Protein AF-A0A7S2B8V1-F1 (afdb_monomer_lite)

Secondary structure (DSSP, 8-state):
-HHHHHHHHS-SSHHHHHHHHHHHHHHHHHHH-TT-HHHHEEETT-HHHIIIIITSTTHHHHHHHHT-EEEE-TTTS-EEEEPPPBTTBSS-THHHHHHHHHHHHHHH-

Sequence (109 aa):
AVAARQLAALPSNERRTTAVKSLRRIFQNILGHPTVAKYRKLKVNNHAFERKVGGVPGGRELMMSVGFVLSQSEDDGVEHLQLPPEGEADTEASGPIIDALAVLEAIDA

Structure (mmCIF, N/CA/C/O backbone):
data_AF-A0A7S2B8V1-F1
#
_entry.id   AF-A0A7S2B8V1-F1
#
loop_
_atom_site.group_PDB
_atom_site.id
_atom_site.type_symbol
_atom_site.label_atom_id
_atom_site.label_alt_id
_atom_site.label_comp_id
_atom_site.label_asym_id
_atom_site.label_entity_id
_atom_site.label_seq_id
_atom_site.pdbx_PDB_ins_code
_atom_site.Cartn_x
_atom_site.Cartn_y
_atom_site.Cartn_z
_atom_site.occupancy
_atom_site.B_iso_or_equiv
_atom_site.auth_seq_id
_atom_site.auth_comp_id
_atom_site.auth_asym_id
_atom_site.auth_atom_id
_atom_site.pdbx_PDB_model_num
ATOM 1 N N . ALA A 1 1 ? 1.352 -11.094 -5.609 1.00 60.31 1 ALA A N 1
ATOM 2 C CA . ALA A 1 1 ? 0.212 -10.382 -6.236 1.00 60.31 1 ALA A CA 1
ATOM 3 C C . ALA A 1 1 ? 0.506 -10.006 -7.698 1.00 60.31 1 ALA A C 1
ATOM 5 O O . ALA A 1 1 ? 1.639 -9.650 -8.006 1.00 60.31 1 ALA A O 1
ATOM 6 N N . VAL A 1 2 ? -0.487 -10.056 -8.600 1.00 76.69 2 VAL A N 1
ATOM 7 C CA . VAL A 1 2 ? -0.355 -9.592 -10.007 1.00 76.69 2 VAL A CA 1
ATOM 8 C C . VAL A 1 2 ? 0.010 -8.102 -10.076 1.00 76.69 2 VAL A C 1
ATOM 10 O O . VAL A 1 2 ? 0.857 -7.718 -10.878 1.00 76.69 2 VAL A O 1
ATOM 13 N N . ALA A 1 3 ? -0.531 -7.304 -9.152 1.00 83.88 3 ALA A N 1
ATOM 14 C CA . ALA A 1 3 ? -0.248 -5.878 -8.986 1.00 83.88 3 ALA A CA 1
ATOM 15 C C . ALA A 1 3 ? 1.252 -5.557 -8.908 1.00 83.88 3 ALA A C 1
ATOM 17 O O . ALA A 1 3 ? 1.783 -4.720 -9.633 1.00 83.88 3 ALA A O 1
ATOM 18 N N . ALA A 1 4 ? 1.972 -6.294 -8.067 1.00 80.31 4 ALA A N 1
ATOM 19 C CA . ALA A 1 4 ? 3.404 -6.116 -7.910 1.00 80.31 4 ALA A CA 1
ATOM 20 C C . ALA A 1 4 ? 4.196 -6.423 -9.181 1.00 80.31 4 ALA A C 1
ATOM 22 O O . ALA A 1 4 ? 5.179 -5.749 -9.468 1.00 80.31 4 ALA A O 1
ATOM 23 N N . ARG A 1 5 ? 3.757 -7.414 -9.966 1.00 82.50 5 ARG A N 1
ATOM 24 C CA . ARG A 1 5 ? 4.394 -7.740 -11.247 1.00 82.50 5 ARG A CA 1
ATOM 25 C C . ARG A 1 5 ? 4.223 -6.608 -12.252 1.00 82.50 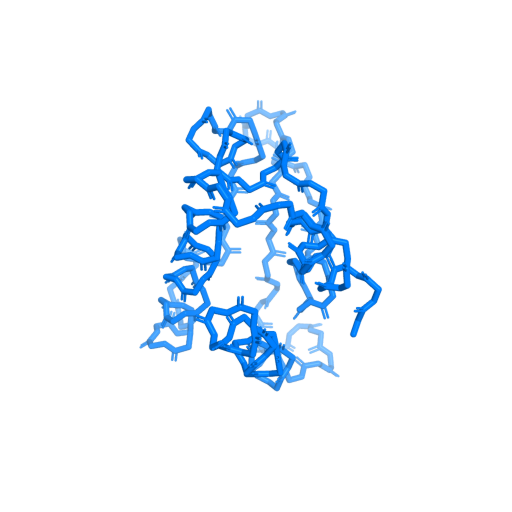5 ARG A C 1
ATOM 27 O O . ARG A 1 5 ? 5.162 -6.334 -12.983 1.00 82.50 5 ARG A O 1
ATOM 34 N N . GLN A 1 6 ? 3.072 -5.932 -12.270 1.00 85.31 6 GLN A N 1
ATOM 35 C CA . GLN A 1 6 ? 2.865 -4.750 -13.115 1.00 85.31 6 GLN A CA 1
ATOM 36 C C . GLN A 1 6 ? 3.797 -3.611 -12.699 1.00 85.31 6 GLN A C 1
ATOM 38 O O . GLN A 1 6 ? 4.427 -2.991 -13.552 1.00 85.31 6 GLN A O 1
ATOM 43 N N . LEU A 1 7 ? 3.943 -3.392 -11.390 1.00 85.56 7 LEU A N 1
ATOM 44 C CA . LEU A 1 7 ? 4.833 -2.365 -10.858 1.00 85.56 7 LEU A CA 1
ATOM 45 C C . LEU A 1 7 ? 6.314 -2.688 -11.139 1.00 85.56 7 LEU A C 1
ATOM 47 O O . LEU A 1 7 ? 7.083 -1.788 -11.462 1.00 85.56 7 LEU A O 1
ATOM 51 N N . ALA A 1 8 ? 6.698 -3.967 -11.078 1.00 83.94 8 ALA A N 1
ATOM 52 C CA . ALA A 1 8 ? 8.034 -4.465 -11.417 1.00 83.94 8 ALA A CA 1
ATOM 53 C C . ALA A 1 8 ? 8.327 -4.424 -12.926 1.00 83.94 8 ALA A C 1
ATOM 55 O O . ALA A 1 8 ? 9.454 -4.158 -13.331 1.00 83.94 8 ALA A O 1
ATOM 56 N N . ALA A 1 9 ? 7.309 -4.665 -13.757 1.00 86.56 9 ALA A N 1
ATOM 57 C CA . ALA A 1 9 ? 7.407 -4.617 -15.214 1.00 86.56 9 ALA A CA 1
ATOM 58 C C . ALA A 1 9 ? 7.586 -3.189 -15.750 1.00 86.56 9 ALA A C 1
ATOM 60 O O . ALA A 1 9 ? 7.959 -3.006 -16.909 1.00 86.56 9 ALA A O 1
ATOM 61 N N . LEU A 1 10 ? 7.331 -2.168 -14.924 1.00 83.69 10 LEU A N 1
ATOM 62 C CA . LEU A 1 10 ? 7.640 -0.795 -15.290 1.00 83.69 10 LEU A CA 1
ATOM 63 C C . LEU A 1 10 ? 9.156 -0.598 -15.420 1.00 83.69 10 LEU A C 1
ATOM 65 O O . LEU A 1 10 ? 9.920 -1.071 -14.571 1.00 83.69 10 LEU A O 1
ATOM 69 N N . PRO A 1 11 ? 9.604 0.179 -16.421 1.00 81.75 11 PRO A N 1
ATOM 70 C CA . PRO A 1 11 ? 11.004 0.571 -16.527 1.00 81.75 11 PRO A CA 1
ATOM 71 C C . PRO A 1 11 ? 11.469 1.278 -15.246 1.00 81.75 11 PRO A C 1
ATOM 73 O O . PRO A 1 11 ? 10.681 1.984 -14.606 1.00 81.75 11 PRO A O 1
ATOM 76 N N . SER A 1 12 ? 12.748 1.095 -14.891 1.00 77.50 12 SER A N 1
ATOM 77 C CA . SER A 1 12 ? 13.430 1.689 -13.726 1.00 77.50 12 SER A CA 1
ATOM 78 C C . SER A 1 12 ? 13.558 3.213 -13.844 1.00 77.50 12 SER A C 1
ATOM 80 O O . SER A 1 12 ? 14.647 3.766 -13.934 1.00 77.50 12 SER A O 1
ATOM 82 N N . ASN A 1 13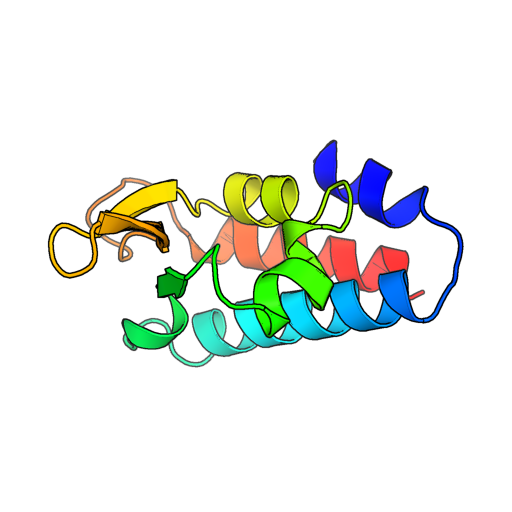 ? 12.419 3.895 -13.871 1.00 84.88 13 ASN A N 1
ATOM 83 C CA . ASN A 1 13 ? 12.290 5.332 -14.020 1.00 84.88 13 ASN A CA 1
ATOM 84 C C . ASN A 1 13 ? 11.896 5.961 -12.685 1.00 84.88 13 ASN A C 1
ATOM 86 O O . ASN A 1 13 ? 11.311 5.309 -11.816 1.00 84.88 13 ASN A O 1
ATOM 90 N N . GLU A 1 14 ? 12.096 7.274 -12.574 1.00 84.31 14 GLU A N 1
ATOM 91 C CA . GLU A 1 14 ? 11.744 8.058 -11.384 1.00 84.31 14 GLU A CA 1
ATOM 92 C C . GLU A 1 14 ? 10.294 7.830 -10.922 1.00 84.31 14 GLU A C 1
ATOM 94 O O . GLU A 1 14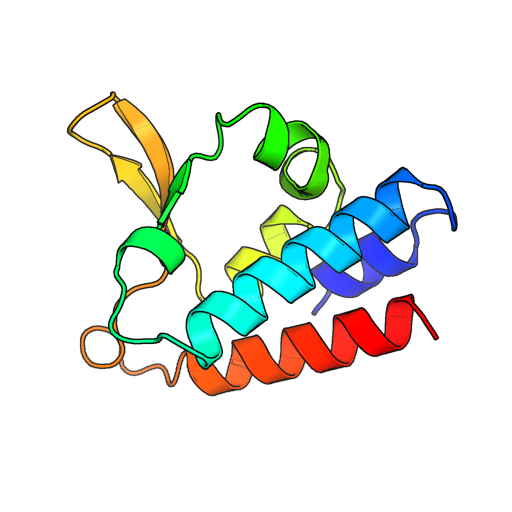 ? 10.017 7.822 -9.723 1.00 84.31 14 GLU A O 1
ATOM 99 N N . ARG A 1 15 ? 9.368 7.556 -11.854 1.00 84.25 15 ARG A N 1
ATOM 100 C CA . ARG A 1 15 ? 7.974 7.205 -11.540 1.00 84.25 15 ARG A CA 1
ATOM 101 C C . ARG A 1 15 ? 7.863 5.930 -10.703 1.00 84.25 15 ARG A C 1
ATOM 103 O O . ARG A 1 15 ? 7.178 5.953 -9.686 1.00 84.25 15 ARG A O 1
ATOM 110 N N . ARG A 1 16 ? 8.553 4.850 -11.091 1.00 86.44 16 ARG A N 1
ATOM 111 C CA . ARG A 1 16 ? 8.525 3.567 -10.369 1.00 86.44 16 ARG A CA 1
ATOM 112 C C . ARG A 1 16 ? 9.121 3.736 -8.978 1.00 86.44 16 ARG A C 1
ATOM 114 O O . ARG A 1 16 ? 8.470 3.412 -7.992 1.00 86.44 16 ARG A O 1
ATOM 121 N N . THR A 1 17 ? 10.306 4.334 -8.887 1.00 87.69 17 THR A N 1
ATOM 122 C CA . THR A 1 17 ? 10.977 4.593 -7.605 1.00 87.69 17 THR A CA 1
ATOM 123 C C . THR A 1 17 ? 10.132 5.480 -6.690 1.00 87.69 17 THR A C 1
ATOM 125 O O . THR A 1 17 ? 10.005 5.207 -5.498 1.00 87.69 17 THR A O 1
ATOM 128 N N . THR A 1 18 ? 9.502 6.527 -7.231 1.00 89.56 18 THR A N 1
ATOM 129 C CA . THR A 1 18 ? 8.611 7.404 -6.458 1.00 89.56 18 THR A CA 1
ATOM 130 C C . THR A 1 18 ? 7.376 6.658 -5.958 1.00 89.56 18 THR A C 1
ATOM 132 O O . THR A 1 18 ? 6.980 6.851 -4.805 1.00 89.56 18 THR A O 1
ATOM 135 N N . ALA A 1 19 ? 6.788 5.792 -6.786 1.00 89.00 19 ALA A N 1
ATOM 136 C CA . ALA A 1 19 ? 5.643 4.966 -6.419 1.00 89.00 19 ALA A CA 1
ATOM 137 C C . ALA A 1 19 ? 5.988 3.993 -5.293 1.00 89.00 19 ALA A C 1
ATOM 139 O O . ALA A 1 19 ? 5.330 4.003 -4.254 1.00 89.00 19 ALA A O 1
ATOM 140 N N . VAL A 1 20 ? 7.073 3.230 -5.463 1.00 89.44 20 VAL A N 1
ATOM 141 C CA . VAL A 1 20 ? 7.583 2.268 -4.477 1.00 89.44 20 VAL A CA 1
ATOM 142 C C . VAL A 1 20 ? 7.865 2.958 -3.145 1.00 89.44 20 VAL A C 1
ATOM 144 O O . VAL A 1 20 ? 7.365 2.524 -2.109 1.00 89.44 20 VAL A O 1
ATOM 147 N N . LYS A 1 21 ? 8.590 4.085 -3.157 1.00 90.38 21 LYS A N 1
ATOM 148 C CA . LYS A 1 21 ? 8.878 4.862 -1.940 1.00 90.38 21 LYS A CA 1
ATOM 149 C C . LYS A 1 21 ? 7.610 5.381 -1.267 1.00 90.38 21 LYS A C 1
ATOM 151 O O . LYS A 1 21 ? 7.517 5.349 -0.042 1.00 90.38 21 LYS A O 1
ATOM 156 N N . SER A 1 22 ? 6.638 5.854 -2.046 1.00 90.31 22 SER A N 1
ATOM 157 C CA . SER A 1 22 ? 5.375 6.376 -1.512 1.00 90.31 22 SER A CA 1
ATOM 158 C C . SER A 1 22 ? 4.537 5.268 -0.876 1.00 90.31 22 SER A C 1
ATOM 160 O O . SER A 1 22 ? 4.091 5.429 0.255 1.00 90.31 22 SER A O 1
ATOM 162 N N . LEU A 1 23 ? 4.386 4.130 -1.559 1.00 89.75 23 LEU A N 1
ATOM 163 C CA . LEU A 1 23 ? 3.700 2.944 -1.043 1.00 89.75 23 LEU A CA 1
ATOM 164 C C . LEU A 1 23 ? 4.364 2.428 0.237 1.00 89.75 23 LEU A C 1
ATOM 166 O O . LEU A 1 23 ? 3.692 2.273 1.254 1.00 89.75 23 LEU A O 1
ATOM 170 N N . ARG A 1 24 ? 5.696 2.273 0.227 1.00 90.94 24 ARG A N 1
ATOM 171 C CA . ARG A 1 24 ? 6.479 1.863 1.402 1.00 90.94 24 ARG A CA 1
ATOM 172 C C . ARG A 1 24 ? 6.224 2.794 2.587 1.00 90.94 24 ARG A C 1
ATOM 174 O O . ARG A 1 24 ? 5.961 2.323 3.687 1.00 90.94 24 ARG A O 1
ATOM 181 N N . ARG A 1 25 ? 6.236 4.113 2.360 1.00 90.75 25 ARG A N 1
ATOM 182 C CA . ARG A 1 25 ? 5.952 5.121 3.393 1.00 90.75 25 ARG A CA 1
ATOM 183 C C . ARG A 1 25 ? 4.540 4.974 3.965 1.00 90.75 25 ARG A C 1
ATOM 185 O O . ARG A 1 25 ? 4.373 5.058 5.176 1.00 90.75 25 ARG A O 1
ATOM 192 N N . ILE A 1 26 ? 3.537 4.769 3.110 1.00 88.50 26 ILE A N 1
ATOM 193 C CA . ILE A 1 26 ? 2.136 4.598 3.525 1.00 88.50 26 ILE A CA 1
ATOM 194 C C . ILE A 1 26 ? 2.003 3.361 4.418 1.00 88.50 26 ILE A C 1
ATOM 196 O O . ILE A 1 26 ? 1.492 3.461 5.529 1.00 88.50 26 ILE A O 1
ATOM 200 N N . PHE A 1 27 ? 2.534 2.224 3.972 1.00 88.56 27 PHE A N 1
ATOM 201 C CA . PHE A 1 27 ? 2.493 0.963 4.710 1.00 88.56 27 PHE A CA 1
ATOM 202 C C . PHE A 1 27 ? 3.253 1.027 6.038 1.00 88.56 27 PHE A C 1
ATOM 204 O O . PHE A 1 27 ? 2.712 0.637 7.069 1.00 88.56 27 PHE A O 1
ATOM 211 N N . GLN A 1 28 ? 4.454 1.610 6.054 1.00 89.81 28 GLN A N 1
ATOM 212 C CA . GLN A 1 28 ? 5.217 1.828 7.287 1.00 89.81 28 GLN A CA 1
ATOM 213 C C . GLN A 1 28 ? 4.480 2.728 8.281 1.00 89.81 28 GLN A C 1
ATOM 215 O O . GLN A 1 28 ? 4.504 2.456 9.478 1.00 89.81 28 GLN A O 1
ATOM 220 N N . ASN A 1 29 ? 3.802 3.780 7.809 1.00 89.69 29 ASN A N 1
ATOM 221 C CA . ASN A 1 29 ? 3.019 4.649 8.687 1.00 89.69 29 ASN A CA 1
ATOM 222 C C . ASN A 1 29 ? 1.849 3.899 9.334 1.00 89.69 29 ASN A C 1
ATOM 224 O O . ASN A 1 29 ? 1.529 4.170 10.486 1.00 89.69 29 ASN A O 1
ATOM 228 N N . ILE A 1 30 ? 1.220 2.966 8.615 1.00 86.88 30 ILE A N 1
ATOM 229 C CA . ILE A 1 30 ? 0.106 2.162 9.135 1.00 86.88 30 ILE A CA 1
ATOM 230 C C . ILE A 1 30 ? 0.613 1.121 10.130 1.00 86.88 30 ILE A C 1
ATOM 232 O O . ILE A 1 30 ? 0.046 1.015 11.209 1.00 86.88 30 ILE A O 1
ATOM 236 N N . LEU A 1 31 ? 1.700 0.410 9.814 1.00 84.75 31 LEU A N 1
ATOM 237 C CA . LEU A 1 31 ? 2.303 -0.562 10.734 1.00 84.75 31 LEU A CA 1
ATOM 238 C C . LEU A 1 31 ? 2.876 0.103 11.993 1.00 84.75 31 LEU A C 1
ATOM 240 O O . LEU A 1 31 ? 2.759 -0.440 13.085 1.00 84.75 31 LEU A O 1
ATOM 244 N N . GLY A 1 32 ? 3.480 1.287 11.859 1.00 85.81 32 GLY A N 1
ATOM 245 C CA . GLY A 1 32 ? 4.006 2.048 12.995 1.00 85.81 32 GLY A CA 1
ATOM 246 C C . GLY A 1 32 ? 2.919 2.730 13.831 1.00 85.81 32 GLY A C 1
ATOM 247 O O . GLY A 1 32 ? 3.129 3.002 15.012 1.00 85.81 32 GLY A O 1
ATOM 248 N N . HIS A 1 33 ? 1.755 3.008 13.236 1.00 85.12 33 HIS A N 1
ATOM 249 C CA . HIS A 1 33 ? 0.645 3.704 13.886 1.00 85.12 33 HIS A CA 1
ATOM 250 C C . HIS A 1 33 ? -0.719 3.100 13.504 1.00 85.12 33 HIS A C 1
ATOM 252 O O . HIS A 1 33 ? -1.547 3.794 12.899 1.00 85.12 33 HIS A O 1
ATOM 258 N N . PRO A 1 34 ? -0.999 1.839 13.883 1.00 78.69 34 PRO A N 1
ATOM 259 C CA . PRO A 1 34 ? -2.222 1.153 13.474 1.00 78.69 34 PRO A CA 1
ATOM 260 C C . PRO A 1 34 ? -3.469 1.876 13.992 1.00 78.69 34 PRO A C 1
ATOM 262 O O . PRO A 1 34 ? -4.448 2.028 13.279 1.00 78.69 34 PRO A O 1
ATOM 265 N N . THR A 1 35 ? -3.438 2.454 15.188 1.00 78.50 35 THR A N 1
ATOM 266 C CA . THR A 1 35 ? -4.602 3.142 15.774 1.00 78.50 35 THR A CA 1
ATOM 267 C C . THR A 1 35 ? -4.963 4.472 15.099 1.00 78.50 35 THR A C 1
ATOM 269 O O . THR A 1 35 ? -6.008 5.051 15.391 1.00 78.50 35 THR A O 1
ATOM 272 N N . VAL A 1 36 ? -4.133 4.986 14.185 1.00 82.88 36 VAL A N 1
ATOM 273 C CA . VAL A 1 36 ? -4.320 6.316 13.602 1.00 82.88 36 VAL A CA 1
ATOM 274 C C . VAL A 1 36 ? -5.095 6.228 12.283 1.00 82.88 36 VAL A C 1
ATOM 276 O O . VAL A 1 36 ? -4.531 6.020 11.207 1.00 82.88 36 VAL A O 1
ATOM 279 N N . ALA A 1 37 ? -6.401 6.503 12.350 1.00 78.94 37 ALA A N 1
ATOM 280 C CA . ALA A 1 37 ? -7.325 6.449 11.209 1.00 78.94 37 ALA A CA 1
ATOM 281 C C . ALA A 1 37 ? -6.883 7.282 9.986 1.00 78.94 37 ALA A C 1
ATOM 283 O O . ALA A 1 37 ? -7.121 6.889 8.846 1.00 78.94 37 ALA A O 1
ATOM 284 N N . LYS A 1 38 ? -6.171 8.401 10.196 1.00 83.50 38 LYS A N 1
ATOM 285 C CA . LYS A 1 38 ? -5.691 9.269 9.102 1.00 83.50 38 LYS A CA 1
ATOM 286 C C . LYS A 1 38 ? -4.712 8.571 8.150 1.00 83.50 38 LYS A C 1
ATOM 288 O O . LYS A 1 38 ? -4.620 8.965 6.996 1.00 83.50 38 LYS A O 1
ATOM 293 N N . TYR A 1 39 ? -3.962 7.573 8.626 1.00 84.38 39 TYR A N 1
ATOM 294 C CA . TYR A 1 39 ? -3.032 6.811 7.784 1.00 84.38 39 TYR A CA 1
ATOM 295 C C . TYR A 1 39 ? -3.725 5.657 7.063 1.00 84.38 39 TYR A C 1
ATOM 297 O O . TYR A 1 39 ? -3.247 5.215 6.024 1.00 84.38 39 TYR A O 1
ATOM 305 N N . ARG A 1 40 ? -4.874 5.216 7.583 1.00 83.50 40 ARG A N 1
ATOM 306 C CA . ARG A 1 40 ? -5.720 4.184 6.983 1.00 83.50 40 ARG A CA 1
ATOM 307 C C . ARG A 1 40 ? -6.654 4.728 5.901 1.00 83.50 40 ARG A C 1
ATOM 309 O O . ARG A 1 40 ? -7.247 3.925 5.199 1.00 83.50 40 ARG A O 1
ATOM 316 N N . LYS A 1 41 ? -6.784 6.052 5.738 1.00 86.06 41 LYS A N 1
ATOM 317 C CA . LYS A 1 41 ? -7.659 6.692 4.739 1.00 86.06 41 LYS A CA 1
ATOM 318 C C . LYS A 1 41 ? -6.859 7.574 3.778 1.00 86.06 41 LYS A C 1
ATOM 320 O O . LYS A 1 41 ? -6.236 8.545 4.195 1.00 86.06 41 LYS A O 1
ATOM 325 N N . LEU A 1 42 ? -6.927 7.289 2.478 1.00 87.44 42 LEU A N 1
ATOM 326 C CA . LEU A 1 42 ? -6.298 8.084 1.418 1.00 87.44 42 LEU A CA 1
ATOM 327 C C . LEU A 1 42 ? -7.331 8.524 0.376 1.00 87.44 42 LEU A C 1
ATOM 329 O O . LEU A 1 42 ? -8.108 7.708 -0.112 1.00 87.44 42 LEU A O 1
ATOM 333 N N . LYS A 1 43 ? -7.337 9.815 0.010 1.00 86.56 43 LYS A N 1
ATOM 334 C CA . LYS A 1 43 ? -8.184 10.319 -1.087 1.00 86.56 43 LYS A CA 1
ATOM 335 C C . LYS A 1 43 ? -7.597 9.861 -2.428 1.00 86.56 43 LYS A C 1
ATOM 337 O O . LYS A 1 43 ? -6.438 10.178 -2.702 1.00 86.56 43 LYS A O 1
ATOM 342 N N . VAL A 1 44 ? -8.386 9.195 -3.274 1.00 83.62 44 VAL A N 1
ATOM 343 C CA . VAL A 1 44 ? -7.930 8.783 -4.618 1.00 83.62 44 VAL A CA 1
ATOM 344 C C . VAL A 1 44 ? -7.686 10.011 -5.504 1.00 83.62 44 VAL A C 1
ATOM 346 O O . VAL A 1 44 ? -6.685 10.065 -6.208 1.00 83.62 44 VAL A O 1
ATOM 349 N N . ASN A 1 45 ? -8.517 11.048 -5.359 1.00 81.56 45 ASN A N 1
ATOM 350 C CA . ASN A 1 45 ? -8.417 12.327 -6.079 1.00 81.56 45 ASN A CA 1
ATOM 351 C C . ASN A 1 45 ? -7.287 13.251 -5.558 1.00 81.56 45 ASN A C 1
ATOM 353 O O . ASN A 1 45 ? -7.150 14.402 -5.957 1.00 81.56 45 ASN A O 1
ATOM 357 N N . ASN A 1 46 ? -6.450 12.805 -4.616 1.00 84.69 46 ASN A N 1
ATOM 358 C CA . ASN A 1 46 ? -5.291 13.612 -4.245 1.00 84.69 46 ASN A CA 1
ATOM 359 C C . ASN A 1 46 ? -4.281 13.580 -5.400 1.00 84.69 46 ASN A C 1
ATOM 361 O O . ASN A 1 46 ? -3.693 12.533 -5.656 1.00 84.69 46 ASN A O 1
ATOM 365 N N . HIS A 1 47 ? -4.014 14.721 -6.045 1.00 83.00 47 HIS A N 1
ATOM 366 C CA . HIS A 1 47 ? -3.043 14.824 -7.145 1.00 83.00 47 HIS A CA 1
ATOM 367 C C . HIS A 1 47 ? -1.685 14.181 -6.829 1.00 83.00 47 HIS A C 1
ATOM 369 O O . HIS A 1 47 ? -1.047 13.601 -7.707 1.00 83.00 47 HIS A O 1
ATOM 375 N N . ALA A 1 48 ? -1.222 14.253 -5.576 1.00 84.00 48 ALA A N 1
ATOM 376 C CA . ALA A 1 48 ? 0.015 13.597 -5.174 1.00 84.00 48 AL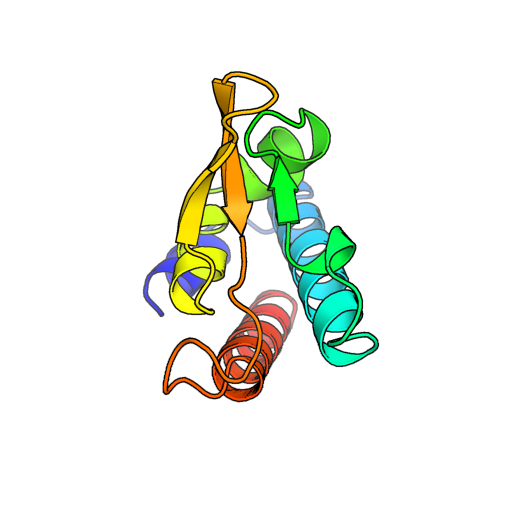A A CA 1
ATOM 377 C C . ALA A 1 48 ? -0.132 12.071 -5.127 1.00 84.00 48 ALA A C 1
ATOM 379 O O . ALA A 1 48 ? 0.799 11.369 -5.507 1.00 84.00 48 ALA A O 1
ATOM 380 N N . PHE A 1 49 ? -1.276 11.560 -4.673 1.00 85.31 49 PHE A N 1
ATOM 381 C CA . PHE A 1 49 ? -1.574 10.131 -4.680 1.00 85.31 49 PHE A CA 1
ATOM 382 C C . PHE A 1 49 ? -1.738 9.611 -6.105 1.00 85.31 49 PHE A C 1
ATOM 384 O O . PHE A 1 49 ? -1.088 8.638 -6.469 1.00 85.31 49 PHE A O 1
ATOM 391 N N . GLU A 1 50 ? -2.541 10.279 -6.927 1.00 86.50 50 GLU A N 1
ATOM 392 C CA . GLU A 1 50 ? -2.767 9.906 -8.319 1.00 86.50 50 GLU A CA 1
ATOM 393 C C . GLU A 1 50 ? -1.453 9.917 -9.105 1.00 86.50 50 GLU A C 1
ATOM 395 O O . GLU A 1 50 ? -1.067 8.910 -9.686 1.00 86.50 50 GLU A O 1
ATOM 400 N N . ARG A 1 51 ? -0.666 10.993 -9.030 1.00 86.00 51 ARG A N 1
ATOM 401 C CA . ARG A 1 51 ? 0.606 11.080 -9.763 1.00 86.00 51 ARG A CA 1
ATOM 402 C C . ARG A 1 51 ? 1.638 10.044 -9.312 1.00 86.00 51 ARG A C 1
ATOM 404 O O . ARG A 1 51 ? 2.450 9.606 -10.125 1.00 86.00 51 ARG A O 1
ATOM 411 N N . LYS A 1 52 ? 1.672 9.710 -8.018 1.00 85.44 52 LYS A N 1
ATOM 412 C CA . LYS A 1 52 ? 2.701 8.826 -7.449 1.00 85.44 52 LYS A CA 1
ATOM 413 C C . LYS A 1 52 ? 2.288 7.362 -7.440 1.00 85.44 52 LYS A C 1
ATOM 415 O O . LYS A 1 52 ? 3.164 6.517 -7.520 1.00 85.44 52 LYS A O 1
ATOM 420 N N . VAL A 1 53 ? 1.001 7.059 -7.304 1.00 87.00 53 VAL A N 1
ATOM 421 C CA . VAL A 1 53 ? 0.515 5.691 -7.095 1.00 87.00 53 VAL A CA 1
ATOM 422 C C . VAL A 1 53 ? -0.734 5.373 -7.908 1.00 87.00 53 VAL A C 1
ATOM 424 O O . VAL A 1 53 ? -0.749 4.355 -8.589 1.00 87.00 53 VAL A O 1
ATOM 427 N N . GLY A 1 54 ? -1.764 6.223 -7.874 1.00 82.94 54 GLY A N 1
ATOM 428 C CA . GLY A 1 54 ? -3.048 5.947 -8.536 1.00 82.94 54 GLY A CA 1
ATOM 429 C C . GLY A 1 54 ? -2.957 5.835 -10.063 1.00 82.94 54 GLY A C 1
ATOM 430 O O . GLY A 1 54 ? -3.652 5.024 -10.659 1.00 82.94 54 GLY A O 1
ATOM 431 N N . GLY A 1 55 ? -2.061 6.599 -10.687 1.00 83.62 55 GLY A N 1
ATOM 432 C CA . GLY A 1 55 ? -1.763 6.577 -12.119 1.00 83.62 55 GLY A CA 1
ATOM 433 C C . GLY A 1 55 ? -0.607 5.647 -12.493 1.00 83.62 55 GLY A C 1
ATOM 434 O O . GLY A 1 55 ? -0.144 5.675 -13.633 1.00 83.62 55 GLY A O 1
ATOM 435 N N . VAL A 1 56 ? -0.101 4.856 -11.541 1.00 87.69 56 VAL A N 1
ATOM 436 C CA . VAL A 1 56 ? 0.963 3.875 -11.772 1.00 87.69 56 VAL A CA 1
ATOM 437 C C . VAL A 1 56 ? 0.330 2.483 -11.843 1.00 87.69 56 VAL A C 1
ATOM 439 O O . VAL A 1 56 ? -0.339 2.081 -10.889 1.00 87.69 56 VAL A O 1
ATOM 442 N N . PRO A 1 57 ? 0.529 1.727 -12.938 1.00 86.00 57 PRO A N 1
ATOM 443 C CA . PRO A 1 57 ? -0.067 0.401 -13.076 1.00 86.00 57 PRO A CA 1
ATOM 444 C C . PRO A 1 57 ? 0.438 -0.534 -11.973 1.00 86.00 57 PRO A C 1
ATOM 446 O O . PRO A 1 57 ? 1.637 -0.584 -11.690 1.00 86.00 57 PRO A O 1
ATOM 449 N N . GLY A 1 58 ? -0.486 -1.246 -11.325 1.00 86.31 58 GLY A N 1
ATOM 450 C CA . GLY A 1 58 ? -0.198 -2.072 -10.156 1.00 8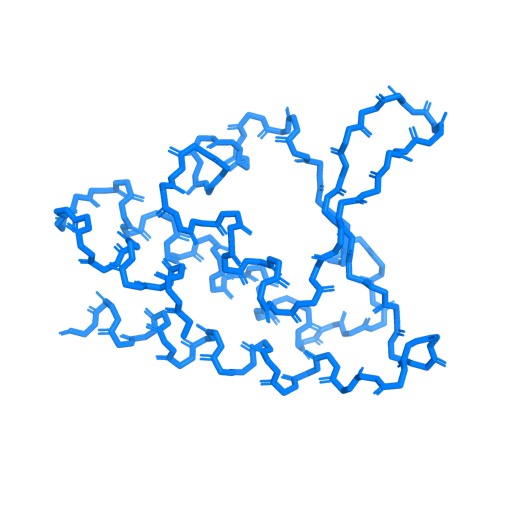6.31 58 GLY A CA 1
ATOM 451 C C . GLY A 1 58 ? -0.123 -1.316 -8.825 1.00 86.31 58 GLY A C 1
ATOM 452 O O . GLY A 1 58 ? -0.085 -1.956 -7.780 1.00 86.31 58 GLY A O 1
ATOM 453 N N . GLY A 1 59 ? -0.130 0.023 -8.810 1.00 87.31 59 GLY A N 1
ATOM 454 C CA . GLY A 1 59 ? -0.063 0.811 -7.574 1.00 87.31 59 GLY A CA 1
ATOM 455 C C . GLY A 1 59 ? -1.350 0.733 -6.747 1.00 87.31 59 GLY A C 1
ATOM 456 O O . GLY A 1 59 ? -1.312 0.416 -5.555 1.00 87.31 59 GLY A O 1
ATOM 457 N N . ARG A 1 60 ? -2.499 0.991 -7.386 1.00 87.25 60 ARG A N 1
ATOM 458 C CA . ARG A 1 60 ? -3.832 0.901 -6.761 1.00 87.25 60 ARG A CA 1
ATOM 459 C C . ARG A 1 60 ? -4.185 -0.550 -6.431 1.00 87.25 60 ARG A C 1
ATOM 461 O O . ARG A 1 60 ? -4.595 -0.829 -5.306 1.00 87.25 60 ARG A O 1
ATOM 468 N N . GLU A 1 61 ? -3.946 -1.471 -7.363 1.00 88.25 61 GLU A N 1
ATOM 469 C CA . GLU A 1 61 ? -4.165 -2.905 -7.148 1.00 88.25 61 GLU A CA 1
ATOM 470 C C . GLU A 1 61 ? -3.335 -3.463 -5.979 1.00 88.25 61 GLU A C 1
ATOM 472 O O . GLU A 1 61 ? -3.815 -4.339 -5.262 1.00 88.25 61 GLU A O 1
ATOM 477 N N . LEU A 1 62 ? -2.116 -2.956 -5.737 1.00 88.50 62 LEU A N 1
ATOM 478 C CA . LEU A 1 62 ? -1.308 -3.397 -4.596 1.00 88.50 62 LEU A CA 1
ATOM 479 C C . LEU A 1 62 ? -1.960 -2.983 -3.275 1.00 88.50 62 LEU A C 1
ATOM 481 O O . LEU A 1 62 ? -2.068 -3.808 -2.378 1.00 88.50 62 LEU A O 1
ATOM 485 N N . MET A 1 63 ? -2.453 -1.745 -3.1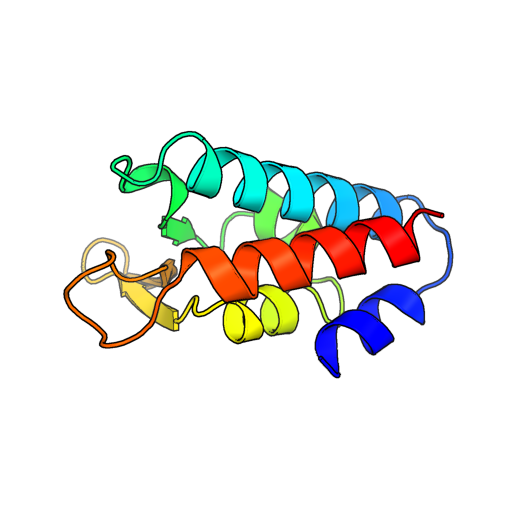67 1.00 88.31 63 MET A N 1
ATOM 486 C CA . MET A 1 63 ? -3.211 -1.311 -1.987 1.00 88.31 63 MET A CA 1
ATOM 487 C C . MET A 1 63 ? -4.457 -2.167 -1.760 1.00 88.31 63 MET A C 1
ATOM 489 O O . MET A 1 63 ? -4.718 -2.578 -0.634 1.00 88.31 63 MET A O 1
ATOM 493 N N . MET A 1 64 ? -5.199 -2.491 -2.817 1.00 87.12 64 MET A N 1
ATOM 494 C CA . MET A 1 64 ? -6.364 -3.372 -2.700 1.00 87.12 64 MET A CA 1
ATOM 495 C C . MET A 1 64 ? -5.980 -4.778 -2.236 1.00 87.12 64 MET A C 1
ATOM 497 O O . MET A 1 64 ? -6.637 -5.339 -1.366 1.00 87.12 64 MET A O 1
ATOM 501 N N . SER A 1 65 ? -4.872 -5.321 -2.749 1.00 85.56 65 SER A N 1
ATOM 502 C CA . SER A 1 65 ? -4.333 -6.622 -2.328 1.00 85.56 65 SER A CA 1
ATOM 503 C C . SER A 1 65 ? -3.915 -6.651 -0.857 1.00 85.56 65 SER A C 1
ATOM 505 O O . SER A 1 65 ? -3.841 -7.727 -0.273 1.00 85.56 65 SER A O 1
ATOM 507 N N . VAL A 1 66 ? -3.621 -5.485 -0.280 1.00 86.19 66 VAL A N 1
ATOM 508 C CA . VAL A 1 66 ? -3.263 -5.314 1.132 1.00 86.19 66 VAL A CA 1
ATOM 509 C C . VAL A 1 66 ? -4.501 -5.276 2.042 1.00 86.19 66 VAL A C 1
ATOM 511 O O . VAL A 1 66 ? -4.384 -5.425 3.252 1.00 86.19 66 VAL A O 1
ATOM 514 N N . GLY A 1 67 ? -5.694 -5.100 1.469 1.00 86.88 67 GLY A N 1
ATOM 515 C CA . GLY A 1 67 ? -6.954 -4.987 2.206 1.00 86.88 67 GLY A CA 1
ATOM 516 C C . GLY A 1 67 ? -7.549 -3.581 2.209 1.00 86.88 67 GLY A C 1
ATOM 517 O O . GLY A 1 67 ? -8.560 -3.352 2.870 1.00 86.88 67 GLY A O 1
ATOM 518 N N . PHE A 1 68 ? -6.967 -2.623 1.476 1.00 88.38 68 PHE A N 1
ATOM 519 C CA . PHE A 1 68 ? -7.652 -1.350 1.266 1.00 88.38 68 PHE A CA 1
ATOM 520 C C . PHE A 1 68 ? -8.885 -1.557 0.394 1.00 88.38 68 PHE A C 1
ATOM 522 O O . PHE A 1 68 ? -8.815 -2.134 -0.690 1.00 88.38 68 PHE A O 1
ATOM 529 N N . VAL A 1 69 ? -10.000 -0.990 0.827 1.00 87.62 69 VAL A N 1
ATOM 530 C CA . VAL A 1 69 ? -11.247 -0.989 0.073 1.00 87.62 69 VAL A CA 1
ATOM 531 C C . VAL A 1 69 ? -11.527 0.403 -0.466 1.00 87.62 69 VAL A C 1
ATOM 533 O O . VAL A 1 69 ? -11.189 1.415 0.154 1.00 87.62 69 VAL A O 1
ATOM 536 N N . LEU A 1 70 ? -12.133 0.460 -1.649 1.00 88.19 70 LEU A N 1
ATOM 537 C CA . LEU A 1 70 ? -12.685 1.704 -2.161 1.00 88.19 70 LEU A CA 1
ATOM 538 C C . LEU A 1 70 ? -13.984 1.991 -1.428 1.00 88.19 70 LEU A C 1
ATOM 540 O O . LEU A 1 70 ? -14.907 1.182 -1.460 1.00 88.19 70 LEU A O 1
ATOM 544 N N . SER A 1 71 ? -14.041 3.145 -0.784 1.00 86.31 71 SER A N 1
ATOM 545 C CA . SER A 1 71 ? -15.244 3.649 -0.149 1.00 86.31 71 SER A CA 1
ATOM 546 C C . SER A 1 71 ? -15.461 5.093 -0.568 1.00 86.31 71 SER A C 1
ATOM 548 O O . SER A 1 71 ? -14.525 5.899 -0.600 1.00 86.31 71 SER A O 1
ATOM 550 N N . GLN A 1 72 ? -16.694 5.415 -0.936 1.00 83.75 72 GLN A N 1
ATOM 551 C CA . GLN A 1 72 ? -17.078 6.778 -1.262 1.00 83.75 72 GLN A CA 1
ATOM 552 C C . GLN A 1 72 ? -17.289 7.529 0.053 1.00 83.75 72 GLN A C 1
ATOM 554 O O . GLN A 1 72 ? -18.084 7.107 0.888 1.00 83.75 72 GLN A O 1
ATOM 559 N N . SER A 1 73 ? -16.561 8.626 0.269 1.00 78.62 73 SER A N 1
ATOM 560 C CA . SER A 1 73 ? -16.819 9.459 1.446 1.00 78.62 73 SER A CA 1
ATOM 561 C C . SER A 1 73 ? -18.131 10.209 1.243 1.00 78.62 73 SER A C 1
ATOM 563 O O . SER A 1 73 ? -18.239 10.998 0.307 1.00 78.62 73 SER A O 1
ATOM 565 N N . GLU A 1 74 ? -19.084 10.028 2.155 1.00 74.94 74 GLU A N 1
ATOM 566 C CA . GLU A 1 74 ? -20.340 10.798 2.184 1.00 74.94 74 GLU A CA 1
ATOM 567 C C . GLU A 1 74 ? -20.110 12.303 2.417 1.00 74.94 74 GLU A C 1
ATOM 569 O O . GLU A 1 74 ? -20.921 13.120 2.003 1.00 74.94 74 GLU A O 1
ATOM 574 N N . ASP A 1 75 ? -18.973 12.664 3.018 1.00 73.31 75 ASP A N 1
ATOM 575 C CA . ASP A 1 75 ? -18.592 14.042 3.363 1.00 73.31 75 ASP A CA 1
ATOM 576 C C . ASP A 1 75 ? -18.276 14.928 2.140 1.00 73.31 75 ASP A C 1
ATOM 578 O O . ASP A 1 75 ? -18.641 16.097 2.099 1.00 73.31 75 ASP A O 1
ATOM 582 N N . ASP A 1 76 ? -17.611 14.361 1.130 1.00 76.75 76 ASP A N 1
ATOM 583 C CA . ASP A 1 76 ? -17.009 15.113 0.011 1.00 76.75 76 ASP A CA 1
ATOM 584 C C . ASP A 1 76 ? -17.439 14.539 -1.358 1.00 76.75 76 ASP A C 1
ATOM 586 O O . ASP A 1 76 ? -17.099 15.079 -2.406 1.00 76.75 76 ASP A O 1
ATOM 590 N N . GLY A 1 77 ? -18.146 13.399 -1.373 1.00 79.44 77 GLY A N 1
ATOM 591 C CA . GLY A 1 77 ? -18.567 12.686 -2.587 1.00 79.44 77 GLY A CA 1
ATOM 592 C C . GLY A 1 77 ? -17.432 12.020 -3.378 1.00 79.44 77 GLY A C 1
ATOM 593 O O . GLY A 1 77 ? -17.662 11.493 -4.462 1.00 79.44 77 GLY A O 1
ATOM 594 N N . VAL A 1 78 ? -16.202 12.040 -2.860 1.00 83.44 78 VAL A N 1
ATOM 595 C CA . VAL A 1 78 ? -15.005 11.516 -3.537 1.00 83.44 78 VAL A CA 1
ATOM 596 C C . VAL A 1 78 ? -14.745 10.058 -3.143 1.00 83.44 78 VAL A C 1
ATOM 598 O O . VAL A 1 78 ? -15.093 9.631 -2.043 1.00 83.44 78 VAL A O 1
ATOM 601 N N . GLU A 1 79 ? -14.096 9.284 -4.016 1.00 87.25 79 GLU A N 1
ATOM 602 C CA . GLU A 1 79 ? -13.579 7.946 -3.703 1.00 87.25 79 GLU A CA 1
ATOM 603 C C . GLU A 1 79 ? -12.320 8.000 -2.818 1.00 87.25 79 GLU A C 1
ATOM 605 O O . GLU A 1 79 ? -11.350 8.724 -3.086 1.00 87.25 79 GLU A O 1
ATOM 610 N N . HIS A 1 80 ? -12.297 7.173 -1.775 1.00 88.00 80 HIS A N 1
ATOM 611 C CA . HIS A 1 80 ? -11.153 6.993 -0.889 1.00 88.00 80 HIS A CA 1
ATOM 612 C C . HIS A 1 80 ? -10.765 5.524 -0.801 1.00 88.00 80 HIS A C 1
ATOM 614 O O . HIS A 1 80 ? -11.613 4.640 -0.770 1.00 88.00 80 HIS A O 1
ATOM 620 N N . LEU A 1 81 ? -9.464 5.275 -0.701 1.00 89.00 81 LEU A N 1
ATOM 621 C CA . LEU A 1 81 ? -8.940 3.993 -0.258 1.00 89.00 81 LEU A CA 1
ATOM 622 C C . LEU A 1 81 ? -8.898 4.010 1.263 1.00 89.00 81 LEU A C 1
ATOM 624 O O . LEU A 1 81 ? -8.177 4.819 1.853 1.00 89.00 81 LEU A O 1
ATOM 628 N N . GLN A 1 82 ? -9.679 3.134 1.885 1.00 88.12 82 GLN A N 1
ATOM 629 C CA . GLN A 1 82 ? -9.728 2.988 3.330 1.00 88.12 82 GLN A CA 1
ATOM 630 C C . GLN A 1 82 ? -9.367 1.562 3.734 1.00 88.12 82 GLN A C 1
ATOM 632 O O . GLN A 1 82 ? -9.896 0.604 3.184 1.00 88.12 82 GLN A O 1
ATOM 637 N N . LEU A 1 83 ? -8.468 1.428 4.702 1.00 86.00 83 LEU A N 1
ATOM 638 C CA . LEU A 1 83 ? -8.182 0.165 5.364 1.00 86.00 83 LEU A CA 1
ATOM 639 C C . LEU A 1 83 ? -9.098 0.054 6.596 1.00 86.00 83 LEU A C 1
ATOM 641 O O . LEU A 1 83 ? -9.012 0.925 7.473 1.00 86.00 83 LEU A O 1
ATOM 645 N N . PRO A 1 84 ? -9.987 -0.951 6.673 1.00 79.62 84 PRO A N 1
ATOM 646 C CA . PRO A 1 84 ? -10.818 -1.156 7.853 1.00 79.62 84 PRO A CA 1
ATOM 647 C C . PRO A 1 84 ? -9.943 -1.426 9.089 1.00 79.62 84 PRO A C 1
ATOM 649 O O . PRO A 1 84 ? -8.828 -1.943 8.962 1.00 79.62 84 PRO A O 1
ATOM 652 N N . PRO A 1 85 ? -10.392 -1.033 10.291 1.00 71.38 85 PRO A N 1
ATOM 653 C CA . PRO A 1 85 ? -9.645 -1.310 11.506 1.00 71.38 85 PRO A CA 1
ATOM 654 C C . PRO A 1 85 ? -9.612 -2.813 11.813 1.00 71.38 85 PRO A C 1
ATOM 656 O O . PRO A 1 85 ? -10.585 -3.532 11.583 1.00 71.38 85 PRO A O 1
ATOM 659 N N . GLU A 1 86 ? -8.481 -3.275 12.357 1.00 62.84 86 GLU A N 1
ATOM 660 C CA . GLU A 1 86 ? -8.325 -4.638 12.882 1.00 62.84 86 GLU A CA 1
ATOM 661 C C . GLU A 1 86 ? -9.411 -4.896 13.939 1.00 62.84 86 GLU A C 1
ATOM 663 O O . GLU A 1 86 ? -9.417 -4.254 14.991 1.00 62.84 86 GLU A O 1
ATOM 668 N N . GLY A 1 87 ? -10.362 -5.778 13.613 1.00 53.94 87 GLY A N 1
ATOM 669 C CA . GLY A 1 87 ? -11.508 -6.125 14.460 1.00 53.94 87 GLY A CA 1
ATOM 670 C C . GLY A 1 87 ? -12.881 -6.066 13.775 1.00 53.94 87 GLY A C 1
ATOM 671 O O . GLY A 1 87 ? -13.792 -6.738 14.244 1.00 53.94 87 GLY A O 1
ATOM 672 N N . GLU A 1 88 ? -13.048 -5.317 12.676 1.00 53.97 88 GLU A N 1
ATOM 673 C CA . GLU A 1 88 ? -14.332 -5.258 11.937 1.00 53.97 88 GLU A CA 1
ATOM 674 C C . GLU A 1 88 ? -14.407 -6.234 10.753 1.00 53.97 88 GLU A C 1
ATOM 676 O O . GLU A 1 88 ? -15.485 -6.699 10.388 1.00 53.97 88 GLU A O 1
ATOM 681 N N . ALA A 1 89 ? -13.261 -6.573 10.168 1.00 51.09 89 ALA A N 1
ATOM 682 C CA . ALA A 1 89 ? -13.118 -7.666 9.220 1.00 51.09 89 ALA A CA 1
ATOM 683 C C . ALA A 1 89 ? -12.200 -8.707 9.863 1.00 51.09 89 ALA A C 1
ATOM 685 O O . ALA A 1 89 ? -11.207 -8.333 10.485 1.00 51.09 89 ALA A O 1
ATOM 686 N N . ASP A 1 90 ? -12.529 -9.988 9.722 1.00 52.28 90 ASP A N 1
ATOM 687 C CA . ASP A 1 90 ? -11.790 -11.167 10.209 1.00 52.28 90 ASP A CA 1
ATOM 688 C C . ASP A 1 90 ? -10.430 -11.327 9.481 1.00 52.28 90 ASP A C 1
ATOM 690 O O . ASP A 1 90 ? -10.094 -12.357 8.910 1.00 52.28 90 ASP A O 1
ATOM 694 N N . THR A 1 91 ? -9.685 -10.233 9.331 1.00 53.84 91 THR A N 1
ATOM 695 C CA . THR A 1 91 ? -8.532 -10.107 8.447 1.00 53.84 91 THR A CA 1
ATOM 696 C C . THR A 1 91 ? -7.437 -9.359 9.189 1.00 53.84 91 THR A C 1
ATOM 698 O O . THR A 1 91 ? -7.556 -8.170 9.490 1.00 53.84 91 THR A O 1
ATOM 701 N N . GLU A 1 92 ? -6.350 -10.066 9.483 1.00 65.69 92 GLU A N 1
ATOM 702 C CA . GLU A 1 92 ? -5.122 -9.499 10.033 1.00 65.69 92 GLU A CA 1
ATOM 703 C C . GLU A 1 92 ? -4.499 -8.560 8.992 1.00 65.69 92 GLU A C 1
ATOM 705 O O . GLU A 1 92 ? -3.675 -8.979 8.183 1.00 65.69 92 GLU A O 1
ATOM 710 N N . ALA A 1 93 ? -4.903 -7.286 8.974 1.00 64.88 93 ALA A N 1
ATOM 711 C CA . ALA A 1 93 ? -4.447 -6.313 7.978 1.00 64.88 93 ALA A CA 1
ATOM 712 C C . ALA A 1 93 ? -2.918 -6.130 7.983 1.00 64.88 93 ALA A C 1
ATOM 714 O O . ALA A 1 93 ? -2.323 -5.783 6.966 1.00 64.88 93 ALA A O 1
ATOM 715 N N . SER A 1 94 ? -2.265 -6.420 9.109 1.00 75.31 94 SER A N 1
ATOM 716 C CA . SER A 1 94 ? -0.812 -6.362 9.269 1.00 75.31 94 SER A CA 1
ATOM 717 C C . SER A 1 94 ? -0.057 -7.355 8.366 1.00 75.31 94 SER A C 1
ATOM 719 O O . SER A 1 94 ? 0.964 -6.991 7.782 1.00 75.31 94 SER A O 1
ATOM 721 N N . GLY A 1 95 ? -0.570 -8.576 8.179 1.00 82.50 95 GLY A N 1
ATOM 722 C CA . GLY A 1 95 ? 0.061 -9.619 7.357 1.00 82.50 95 GLY A CA 1
ATOM 723 C C . GLY A 1 95 ? 0.264 -9.228 5.884 1.00 82.50 95 GLY A C 1
ATOM 724 O O . GLY A 1 95 ? 1.402 -9.208 5.408 1.00 82.50 95 GLY A O 1
ATOM 725 N N . PRO A 1 96 ? -0.794 -8.861 5.142 1.00 85.00 96 PRO A N 1
ATOM 726 C CA . PRO A 1 96 ? -0.672 -8.495 3.738 1.00 85.00 96 PRO A CA 1
ATOM 727 C C . PRO A 1 96 ? 0.048 -7.150 3.534 1.00 85.00 96 PRO A C 1
ATOM 729 O O . PRO A 1 96 ? 0.661 -6.958 2.484 1.00 85.00 96 PRO A O 1
ATOM 732 N N . ILE A 1 97 ? 0.065 -6.241 4.526 1.00 87.25 97 ILE A N 1
ATOM 733 C CA . ILE A 1 97 ? 0.925 -5.041 4.473 1.00 87.25 97 ILE A CA 1
ATOM 734 C C . ILE A 1 97 ? 2.409 -5.443 4.472 1.00 87.25 97 ILE A C 1
ATOM 736 O O . ILE A 1 97 ? 3.192 -4.887 3.700 1.00 87.25 97 ILE A O 1
ATOM 740 N N . ILE A 1 98 ? 2.802 -6.401 5.319 1.00 87.50 98 ILE A N 1
ATOM 741 C CA . ILE A 1 98 ? 4.181 -6.906 5.387 1.00 87.50 98 ILE A CA 1
ATOM 742 C C . ILE A 1 98 ? 4.567 -7.604 4.076 1.00 87.50 98 ILE A C 1
ATOM 744 O O . ILE A 1 98 ? 5.643 -7.331 3.545 1.00 87.50 98 ILE A O 1
ATOM 748 N N . ASP A 1 99 ? 3.681 -8.432 3.512 1.00 87.31 99 ASP A N 1
ATOM 749 C CA . ASP A 1 99 ? 3.913 -9.078 2.210 1.00 87.31 99 ASP A CA 1
ATOM 750 C C . ASP A 1 99 ? 4.122 -8.035 1.102 1.00 87.31 99 ASP A C 1
ATOM 752 O O . ASP A 1 99 ? 5.104 -8.080 0.359 1.00 87.31 99 ASP A O 1
ATOM 756 N N . ALA A 1 100 ? 3.263 -7.014 1.048 1.00 88.00 100 ALA A N 1
ATOM 757 C CA . ALA A 1 100 ? 3.414 -5.935 0.082 1.00 88.00 100 ALA A CA 1
ATOM 758 C C . ALA A 1 100 ? 4.717 -5.146 0.276 1.00 88.00 100 ALA A C 1
ATOM 760 O O . ALA A 1 100 ? 5.341 -4.767 -0.714 1.00 88.00 100 ALA A O 1
ATOM 761 N N . LEU A 1 101 ? 5.157 -4.910 1.516 1.00 89.06 101 LEU A N 1
ATOM 762 C CA . LEU A 1 101 ? 6.447 -4.273 1.795 1.00 89.06 101 LEU A CA 1
ATOM 763 C C . LEU A 1 101 ? 7.621 -5.106 1.276 1.00 89.06 101 LEU A C 1
ATOM 765 O O . LEU A 1 101 ? 8.454 -4.558 0.554 1.00 89.06 101 LEU A O 1
ATOM 769 N N . ALA A 1 102 ? 7.646 -6.408 1.564 1.00 89.12 102 ALA A N 1
ATOM 770 C CA . ALA A 1 102 ? 8.690 -7.313 1.084 1.00 89.12 102 ALA A CA 1
ATOM 771 C C . ALA A 1 102 ? 8.758 -7.328 -0.451 1.00 89.12 102 ALA A C 1
ATOM 773 O O . ALA A 1 102 ? 9.829 -7.280 -1.058 1.00 89.12 102 ALA A O 1
ATOM 774 N N . VAL A 1 103 ? 7.595 -7.311 -1.099 1.00 87.56 103 VAL A N 1
ATOM 775 C CA . VAL A 1 103 ? 7.502 -7.246 -2.555 1.00 87.56 103 VAL A CA 1
ATOM 776 C C . VAL A 1 103 ? 8.009 -5.907 -3.105 1.00 87.56 103 VAL A C 1
ATOM 778 O O . VAL A 1 103 ? 8.697 -5.885 -4.122 1.00 87.56 103 VAL A O 1
ATOM 781 N N . LEU A 1 104 ? 7.719 -4.786 -2.441 1.00 87.81 104 LEU A N 1
ATOM 782 C CA . LEU A 1 104 ? 8.257 -3.474 -2.819 1.00 87.81 104 LEU A CA 1
ATOM 783 C C . LEU A 1 104 ? 9.776 -3.384 -2.643 1.00 87.81 104 LEU A C 1
ATOM 785 O O . LEU A 1 104 ? 10.427 -2.652 -3.384 1.00 87.81 104 LEU A O 1
ATOM 789 N N . GLU A 1 105 ? 10.347 -4.081 -1.663 1.00 86.69 105 GLU A N 1
ATOM 790 C CA . GLU A 1 105 ? 11.799 -4.208 -1.499 1.00 86.69 105 GLU A CA 1
ATOM 791 C C . GLU A 1 105 ? 12.426 -5.022 -2.631 1.00 86.69 105 GLU A C 1
ATOM 793 O O . GLU A 1 105 ? 13.418 -4.583 -3.203 1.00 86.69 105 GLU A O 1
ATOM 798 N N . ALA A 1 106 ? 11.788 -6.115 -3.052 1.00 86.44 106 ALA A N 1
ATOM 799 C CA . ALA A 1 106 ? 12.244 -6.918 -4.188 1.00 86.44 106 ALA A CA 1
ATOM 800 C C . ALA A 1 106 ? 12.203 -6.189 -5.549 1.00 86.44 106 ALA A C 1
ATOM 802 O O . ALA A 1 106 ? 12.867 -6.621 -6.483 1.00 86.44 106 ALA A O 1
ATOM 803 N N . ILE A 1 107 ? 11.418 -5.113 -5.691 1.00 82.50 107 ILE A N 1
ATOM 804 C CA . ILE A 1 107 ? 11.356 -4.292 -6.922 1.00 82.50 107 ILE A CA 1
ATOM 805 C C . ILE A 1 107 ? 12.458 -3.214 -6.957 1.00 82.50 107 ILE A C 1
ATOM 807 O O . ILE A 1 107 ? 12.803 -2.702 -8.027 1.00 82.50 107 ILE A O 1
ATOM 811 N N . ASP A 1 108 ? 12.947 -2.812 -5.783 1.00 74.62 108 ASP A N 1
ATOM 812 C CA . ASP A 1 108 ? 13.992 -1.794 -5.613 1.00 74.62 108 ASP A CA 1
ATOM 813 C C . ASP A 1 108 ? 15.405 -2.412 -5.563 1.00 74.62 108 ASP A C 1
ATOM 815 O O . ASP A 1 108 ? 16.370 -1.701 -5.838 1.00 74.62 108 ASP A O 1
ATOM 819 N N . ALA A 1 109 ? 15.504 -3.706 -5.228 1.00 64.88 109 ALA A N 1
ATOM 820 C CA . ALA A 1 109 ? 16.723 -4.523 -5.250 1.00 64.88 109 ALA A CA 1
ATOM 821 C C . ALA A 1 109 ? 17.158 -4.904 -6.676 1.00 64.88 109 ALA A C 1
ATOM 823 O O . ALA A 1 109 ? 18.388 -4.947 -6.904 1.00 64.88 109 ALA A O 1
#

Foldseek 3Di:
DVLLVQLLPDPPDPLSVLLLVVLLVLLCCCVVCVPDQVSQKAFLPPPSCCSNAVVRRSRVVLLVQLQFDWDQDPVPRGTMGGHDHDPPDPDPSNVSSVVSNVSSVVSVD

Radius of gyration: 13.35 Å; chains: 1; bounding box: 37×26×32 Å

Organism: NCBI:txid3111310

InterPro domains:
  IPR018997 PUB domain [PF09409] (14-88)
  IPR036339 PUB-like domain superfamily [SSF143503] (13-102)

pLDDT: mean 82.52, std 8.77, range [51.09, 90.94]